Protein AF-A0A5C7VRB3-F1 (afdb_monomer)

Foldseek 3Di:
DFWKFWKFFPDPVGRDIDIDGPPDPPQQADPVPGGGIDTPGGDPPPVPPPPPPPQPPQQPDEEEDEPDQDLQVVLQVLLVCLVNNHAEYEQEANRDAVVPVVSCVRVVCSSVVHHYDYDHHPVVVVVVCVVVVDDDDDDDPDPPDDDPVPDDDPPGPPPDPDD

Nearest PDB structures (foldseek):
  1x7o-assembly1_B  TM=6.751E-01  e=5.940E-04  Streptomyces viridochromogenes
  1x7p-assembly1_A  TM=6.825E-01  e=6.779E-04  Streptomyces viridochromogenes
  1x7p-assembly1_B  TM=6.901E-01  e=1.150E-03  Streptomyces viridochromogenes
  6yxx-assembly1_EE  TM=8.587E-01  e=1.251E-01  Trypanosoma brucei brucei
  1qwg-assembly1_A  TM=3.911E-01  e=6.965E-01  Methanocaldococcus jannaschii

Organism: Aquipseudomonas alcaligenes (NCBI:txid43263)

Mean predicted aligned error: 12.02 Å

Structure (mmCIF, N/CA/C/O backbone):
data_AF-A0A5C7VRB3-F1
#
_entry.id   AF-A0A5C7VRB3-F1
#
loop_
_atom_site.group_PDB
_atom_site.id
_atom_site.type_symbol
_atom_site.label_atom_id
_atom_site.label_alt_id
_atom_site.label_comp_id
_atom_site.label_asym_id
_atom_site.label_entity_id
_atom_site.label_seq_id
_atom_site.pdbx_PDB_ins_code
_atom_site.Cartn_x
_atom_site.Cartn_y
_atom_site.Cartn_z
_atom_site.occupancy
_atom_site.B_iso_or_equiv
_atom_site.auth_seq_id
_atom_site.auth_comp_id
_atom_site.auth_asym_id
_atom_site.auth_atom_id
_atom_site.pdbx_PDB_model_num
ATOM 1 N N . MET A 1 1 ? 21.732 16.108 -16.519 1.00 53.91 1 MET A N 1
ATOM 2 C CA . MET A 1 1 ? 20.352 15.728 -16.890 1.00 53.91 1 MET A CA 1
ATOM 3 C C . MET A 1 1 ? 20.454 14.603 -17.899 1.00 53.91 1 MET A C 1
ATOM 5 O O . MET A 1 1 ? 21.009 14.836 -18.964 1.00 53.91 1 MET A O 1
ATOM 9 N N . ASN A 1 2 ? 19.998 13.397 -17.558 1.00 61.75 2 ASN A N 1
ATOM 10 C CA . ASN A 1 2 ? 19.990 12.288 -18.513 1.00 61.75 2 ASN A CA 1
ATOM 11 C C . ASN A 1 2 ? 18.844 12.525 -19.496 1.00 61.75 2 ASN A C 1
ATOM 13 O O . ASN A 1 2 ? 17.678 12.436 -19.114 1.00 61.75 2 ASN A O 1
ATOM 17 N N . ARG A 1 3 ? 19.180 12.889 -20.735 1.00 73.25 3 ARG A N 1
ATOM 18 C CA . ARG A 1 3 ? 18.206 13.048 -21.814 1.00 73.25 3 ARG A CA 1
ATOM 19 C C . ARG A 1 3 ? 17.829 11.672 -22.355 1.00 73.25 3 ARG A C 1
ATOM 21 O O . ARG A 1 3 ? 18.691 10.811 -22.540 1.00 73.25 3 ARG A O 1
ATOM 28 N N . TYR A 1 4 ? 16.537 11.474 -22.588 1.00 82.69 4 TYR A N 1
ATOM 29 C CA . TYR A 1 4 ? 16.001 10.236 -23.137 1.00 82.69 4 TYR A CA 1
ATOM 30 C C . TYR A 1 4 ? 15.409 10.493 -24.517 1.00 82.69 4 TYR A C 1
ATOM 32 O O . TYR A 1 4 ? 14.792 11.519 -24.786 1.00 82.69 4 TYR A O 1
ATOM 40 N N . GLN A 1 5 ? 15.543 9.506 -25.384 1.00 86.81 5 GLN A N 1
ATOM 41 C CA . GLN A 1 5 ? 14.951 9.477 -26.708 1.00 86.81 5 GLN A CA 1
ATOM 42 C C . GLN A 1 5 ? 14.005 8.287 -26.822 1.00 86.81 5 GLN A C 1
ATOM 44 O O . GLN A 1 5 ? 14.241 7.226 -26.241 1.00 86.81 5 GLN A O 1
ATOM 49 N N . ILE A 1 6 ? 12.932 8.442 -27.591 1.00 89.62 6 ILE A N 1
ATOM 50 C CA . ILE A 1 6 ? 12.030 7.344 -27.914 1.00 89.62 6 ILE A CA 1
ATOM 51 C C . ILE A 1 6 ? 12.396 6.791 -29.281 1.00 89.62 6 ILE A C 1
ATOM 53 O O . ILE A 1 6 ? 12.280 7.474 -30.303 1.00 89.62 6 ILE A O 1
ATOM 57 N N . ARG A 1 7 ? 12.788 5.520 -29.305 1.00 90.88 7 ARG A N 1
ATOM 58 C CA . ARG A 1 7 ? 13.129 4.806 -30.534 1.00 90.88 7 ARG A CA 1
ATOM 59 C C . ARG A 1 7 ? 12.048 3.793 -30.877 1.00 90.88 7 ARG A C 1
ATOM 61 O O . ARG A 1 7 ? 11.394 3.240 -29.995 1.00 90.88 7 ARG A O 1
ATOM 68 N N . GLN A 1 8 ? 11.856 3.547 -32.168 1.00 93.19 8 GLN A N 1
ATOM 69 C CA . GLN A 1 8 ? 10.939 2.534 -32.679 1.00 93.19 8 GLN A CA 1
ATOM 70 C C . GLN A 1 8 ? 11.663 1.612 -33.653 1.00 93.19 8 GLN A C 1
ATOM 72 O O . GLN A 1 8 ? 12.384 2.072 -34.534 1.00 93.19 8 GLN A O 1
ATOM 77 N N . CYS A 1 9 ? 11.458 0.305 -33.520 1.00 94.62 9 CYS A N 1
ATOM 78 C CA . CYS A 1 9 ? 11.940 -0.670 -34.489 1.00 94.62 9 CYS A CA 1
ATOM 79 C C . CYS A 1 9 ? 11.362 -0.396 -35.889 1.00 94.62 9 CYS A C 1
ATOM 81 O O . CYS A 1 9 ? 10.163 -0.155 -36.033 1.00 94.62 9 CYS A O 1
ATOM 83 N N . THR A 1 10 ? 12.225 -0.457 -36.905 1.00 95.31 10 THR A N 1
ATOM 84 C CA . THR A 1 10 ? 11.890 -0.251 -38.328 1.00 95.31 10 THR A CA 1
ATOM 85 C C . THR A 1 10 ? 11.271 -1.481 -38.991 1.00 95.31 10 THR A C 1
ATOM 87 O O . THR A 1 10 ? 10.713 -1.371 -40.073 1.00 95.31 10 THR A O 1
ATOM 90 N N . SER A 1 11 ? 11.347 -2.655 -38.357 1.00 95.31 11 SER A N 1
ATOM 91 C CA . SER A 1 11 ? 10.659 -3.852 -38.844 1.00 95.31 11 SER A CA 1
ATOM 92 C C . SER A 1 11 ? 9.152 -3.715 -38.631 1.00 95.31 11 SER A C 1
ATOM 94 O O . SER A 1 11 ? 8.702 -3.615 -37.485 1.00 95.31 11 SER A O 1
ATOM 96 N N . ASP A 1 12 ? 8.380 -3.795 -39.716 1.00 93.94 12 ASP A N 1
ATOM 97 C CA . ASP A 1 12 ? 6.911 -3.721 -39.697 1.00 93.94 12 ASP A CA 1
ATOM 98 C C . ASP A 1 12 ? 6.259 -4.820 -38.848 1.00 93.94 12 ASP A C 1
ATOM 100 O O . ASP A 1 12 ? 5.220 -4.594 -38.231 1.00 93.94 12 ASP A O 1
ATOM 104 N N . ALA A 1 13 ? 6.898 -5.989 -38.751 1.00 95.31 13 ALA A N 1
ATOM 105 C CA . ALA A 1 13 ? 6.425 -7.090 -37.915 1.00 95.31 13 ALA A CA 1
ATOM 106 C C . ALA A 1 13 ? 6.691 -6.867 -36.413 1.00 95.31 13 ALA A C 1
ATOM 108 O O . ALA A 1 13 ? 5.993 -7.429 -35.571 1.00 95.31 13 ALA A O 1
ATOM 109 N N . CYS A 1 14 ? 7.708 -6.075 -36.050 1.00 96.25 14 CYS A N 1
ATOM 110 C CA . CYS A 1 14 ? 8.105 -5.878 -34.654 1.00 96.25 14 CYS A CA 1
ATOM 111 C C . CYS A 1 14 ? 7.555 -4.577 -34.070 1.00 96.25 14 CYS A C 1
ATOM 113 O O . CYS A 1 14 ? 6.920 -4.603 -33.015 1.00 96.25 14 CYS A O 1
ATOM 115 N N . ARG A 1 15 ? 7.859 -3.444 -34.719 1.00 94.38 15 ARG A N 1
ATOM 116 C CA . ARG A 1 15 ? 7.466 -2.077 -34.334 1.00 94.38 15 ARG A CA 1
ATOM 117 C C . ARG A 1 15 ? 7.649 -1.701 -32.854 1.00 94.38 15 ARG A C 1
ATOM 119 O O . ARG A 1 15 ? 7.048 -0.730 -32.400 1.00 94.38 15 ARG A O 1
ATOM 126 N N . LEU A 1 16 ? 8.491 -2.420 -32.101 1.00 93.75 16 LEU A N 1
ATOM 127 C CA . LEU A 1 16 ? 8.718 -2.149 -30.680 1.00 93.75 16 LEU A CA 1
ATOM 128 C C . LEU A 1 16 ? 9.168 -0.698 -30.490 1.00 93.75 16 LEU A C 1
ATOM 130 O O . LEU A 1 16 ? 10.180 -0.292 -31.062 1.00 93.75 16 LEU A O 1
ATOM 134 N N . ARG A 1 17 ? 8.432 0.045 -29.663 1.00 92.62 17 ARG A N 1
ATOM 135 C CA . ARG A 1 17 ? 8.736 1.419 -29.262 1.00 92.62 17 ARG A CA 1
ATOM 136 C C . ARG A 1 17 ? 9.213 1.420 -27.813 1.00 92.62 17 ARG A C 1
ATOM 138 O O . ARG A 1 17 ? 8.563 0.808 -26.971 1.00 92.62 17 ARG A O 1
ATOM 145 N N . PHE A 1 18 ? 10.339 2.065 -27.528 1.00 89.62 18 PHE A N 1
ATOM 146 C CA . PHE A 1 18 ? 10.950 2.043 -26.197 1.00 89.62 18 PHE A CA 1
ATOM 147 C C . PHE A 1 18 ? 11.785 3.307 -25.927 1.00 89.62 18 PHE A C 1
ATOM 149 O O . PHE A 1 18 ? 12.340 3.882 -26.870 1.00 89.62 18 PHE A O 1
ATOM 156 N N . PRO A 1 19 ? 11.858 3.766 -24.663 1.00 88.38 19 PRO A N 1
ATOM 157 C CA . PRO A 1 19 ? 12.745 4.850 -24.264 1.00 88.38 19 PRO A CA 1
ATOM 158 C C . PRO A 1 19 ? 14.186 4.349 -24.131 1.00 88.38 19 PRO A C 1
ATOM 160 O O . PRO A 1 19 ? 14.425 3.209 -23.733 1.00 88.38 19 PRO A O 1
ATOM 163 N N . MET A 1 20 ? 15.151 5.212 -24.429 1.00 83.81 20 MET A N 1
ATOM 164 C CA . MET A 1 20 ? 16.572 4.923 -24.276 1.00 83.81 20 MET A CA 1
ATOM 165 C C . MET A 1 20 ? 17.342 6.203 -23.941 1.00 83.81 20 MET A C 1
ATOM 167 O O . MET A 1 20 ? 16.991 7.251 -24.488 1.00 83.81 20 MET A O 1
ATOM 171 N N . PRO A 1 21 ? 18.375 6.153 -23.083 1.00 83.75 21 PRO A N 1
ATOM 172 C CA . PRO A 1 21 ? 19.282 7.285 -22.919 1.00 83.75 21 PRO A CA 1
ATOM 173 C C . PRO A 1 21 ? 19.892 7.691 -24.268 1.00 83.75 21 PRO A C 1
ATOM 175 O O . PRO A 1 21 ? 20.150 6.835 -25.119 1.00 83.75 21 PRO A O 1
ATOM 178 N N . GLU A 1 22 ? 20.093 8.988 -24.496 1.00 79.94 22 GLU A N 1
ATOM 179 C CA . GLU A 1 22 ? 20.703 9.481 -25.743 1.00 79.94 22 GLU A CA 1
ATOM 180 C C . GLU A 1 22 ? 22.115 8.919 -25.975 1.00 79.94 22 GLU A C 1
ATOM 182 O O . GLU A 1 22 ? 22.493 8.657 -27.114 1.00 79.94 22 GLU A O 1
ATOM 187 N N . ASP A 1 23 ? 22.862 8.679 -24.899 1.00 79.00 23 ASP A N 1
ATOM 188 C CA . ASP A 1 23 ? 24.243 8.195 -24.883 1.00 79.00 23 ASP A CA 1
ATOM 189 C C . ASP A 1 23 ? 24.374 6.663 -24.852 1.00 79.00 23 ASP A C 1
ATOM 191 O O . ASP A 1 23 ? 25.483 6.126 -24.895 1.00 79.00 23 ASP A O 1
ATOM 195 N N . ALA A 1 24 ? 23.262 5.926 -24.799 1.00 72.94 24 ALA A N 1
ATOM 196 C CA . ALA A 1 24 ? 23.313 4.476 -24.703 1.00 72.94 24 ALA A CA 1
ATOM 197 C C . ALA A 1 24 ? 23.616 3.812 -26.066 1.00 72.94 24 ALA A C 1
ATOM 199 O O . ALA A 1 24 ? 22.881 3.942 -27.050 1.00 72.94 24 ALA A O 1
ATOM 200 N N . LEU A 1 25 ? 24.679 3.005 -26.101 1.00 70.31 25 LEU A N 1
ATOM 201 C CA . LEU A 1 25 ? 24.965 2.042 -27.169 1.00 70.31 25 LEU A CA 1
ATOM 202 C C . LEU A 1 25 ? 24.363 0.667 -26.800 1.00 70.31 25 LEU A C 1
ATOM 204 O O . LEU A 1 25 ? 24.447 0.287 -25.631 1.00 70.31 25 LEU A O 1
ATOM 208 N N . PRO A 1 26 ? 23.774 -0.106 -27.740 1.00 60.72 26 PRO A N 1
ATOM 209 C CA . PRO A 1 26 ? 23.611 0.139 -29.170 1.00 60.72 26 PRO A CA 1
ATOM 210 C C . PRO A 1 26 ? 22.168 0.577 -29.468 1.00 60.72 26 PRO A C 1
ATOM 212 O O . PRO A 1 26 ? 21.341 -0.233 -29.886 1.00 60.72 26 PRO A O 1
ATOM 215 N N . GLY A 1 27 ? 21.826 1.853 -29.265 1.00 67.69 27 GLY A N 1
ATOM 216 C CA . GLY A 1 27 ? 20.447 2.310 -29.482 1.00 67.69 27 GLY A CA 1
ATOM 217 C C . GLY A 1 27 ? 19.906 2.120 -30.894 1.00 67.69 27 GLY A C 1
ATOM 218 O O . GLY A 1 27 ? 18.697 2.145 -31.097 1.00 67.69 27 GLY A O 1
ATOM 219 N N . GLU A 1 28 ? 20.774 1.835 -31.860 1.00 80.12 28 GLU A N 1
ATOM 220 C CA . GLU A 1 28 ? 20.425 1.507 -33.239 1.00 80.12 28 GLU A CA 1
ATOM 221 C C . GLU A 1 28 ? 19.767 0.133 -33.419 1.00 80.12 28 GLU A C 1
ATOM 223 O O . GLU A 1 28 ? 19.102 -0.064 -34.435 1.00 80.12 28 GLU A O 1
ATOM 228 N N . GLN A 1 29 ? 19.904 -0.803 -32.472 1.00 91.75 29 GLN A N 1
ATOM 229 C CA . GLN A 1 29 ? 19.356 -2.159 -32.594 1.00 91.75 29 GLN A CA 1
ATOM 230 C C . GLN A 1 29 ? 18.183 -2.395 -31.644 1.00 91.75 29 GLN A C 1
ATOM 232 O O . GLN A 1 29 ? 18.184 -2.013 -30.477 1.00 91.75 29 GLN A O 1
ATOM 237 N N . CYS A 1 30 ? 17.145 -3.048 -32.158 1.00 91.62 30 CYS A N 1
ATOM 238 C CA . CYS A 1 30 ? 15.955 -3.370 -31.392 1.00 91.62 30 CYS A CA 1
ATOM 239 C C . CYS A 1 30 ? 16.261 -4.484 -30.376 1.00 91.62 30 CYS A C 1
ATOM 241 O O . CYS A 1 30 ? 16.632 -5.580 -30.798 1.00 91.62 30 CYS A O 1
ATOM 243 N N . PRO A 1 31 ? 15.990 -4.294 -29.071 1.00 91.31 31 PRO A N 1
ATOM 244 C CA . PRO A 1 31 ? 16.285 -5.301 -28.045 1.00 91.31 31 PRO A CA 1
ATOM 245 C C . PRO A 1 31 ? 15.421 -6.566 -28.163 1.00 91.31 31 PRO A C 1
ATOM 247 O O . PRO A 1 31 ? 15.715 -7.577 -27.538 1.00 91.31 31 PRO A O 1
ATOM 250 N N . LYS A 1 32 ? 14.346 -6.523 -28.961 1.00 91.94 32 LYS A N 1
ATOM 251 C CA . LYS A 1 32 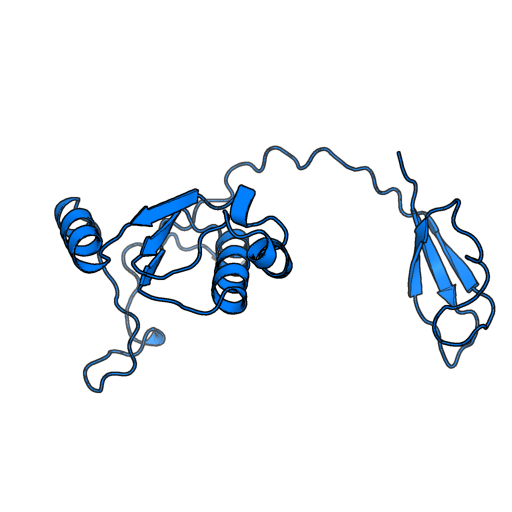? 13.445 -7.661 -29.184 1.00 91.94 32 LYS A CA 1
ATOM 252 C C . LYS A 1 32 ? 13.812 -8.505 -30.404 1.00 91.94 32 LYS A C 1
ATOM 254 O O . LYS A 1 32 ? 13.570 -9.703 -30.389 1.00 91.94 32 LYS A O 1
ATOM 259 N N . CYS A 1 33 ? 14.329 -7.899 -31.474 1.00 93.94 33 CYS A N 1
ATOM 260 C CA . CYS A 1 33 ? 14.526 -8.600 -32.754 1.00 93.94 33 CYS A CA 1
ATOM 261 C C . CYS A 1 33 ? 15.842 -8.282 -33.478 1.00 93.94 33 CYS A C 1
ATOM 263 O O . CYS A 1 33 ? 16.072 -8.801 -34.563 1.00 93.94 33 CYS A O 1
ATOM 265 N N . GLY A 1 34 ? 16.680 -7.394 -32.938 1.00 91.50 34 GLY A N 1
ATOM 266 C CA . GLY A 1 34 ? 17.956 -6.987 -33.536 1.00 91.50 34 GLY A CA 1
ATOM 267 C C . GLY A 1 34 ? 17.856 -6.039 -34.739 1.00 91.50 34 GLY A C 1
ATOM 268 O O . GLY A 1 34 ? 18.855 -5.434 -35.113 1.00 91.50 34 GLY A O 1
ATOM 269 N N . ALA A 1 35 ? 16.672 -5.852 -35.336 1.00 94.38 35 ALA A N 1
ATOM 270 C CA . ALA A 1 35 ? 16.495 -4.940 -36.468 1.00 94.38 35 ALA A CA 1
ATOM 271 C C . ALA A 1 35 ? 16.777 -3.475 -36.095 1.00 94.38 35 ALA A C 1
ATOM 273 O O . ALA A 1 35 ? 16.695 -3.089 -34.925 1.00 94.38 35 ALA A O 1
ATOM 274 N N . ARG A 1 36 ? 17.050 -2.640 -37.107 1.00 94.62 36 ARG A N 1
ATOM 275 C CA . ARG A 1 36 ? 17.338 -1.215 -36.902 1.00 94.62 36 ARG A CA 1
ATOM 276 C C . ARG A 1 36 ? 16.179 -0.487 -36.230 1.00 94.62 36 ARG A C 1
ATOM 278 O O . ARG A 1 36 ? 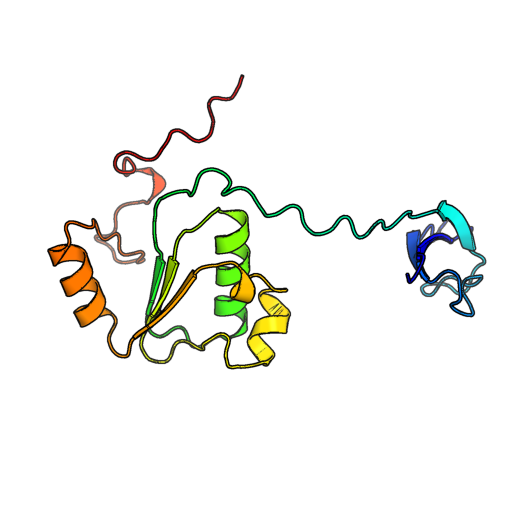15.009 -0.822 -36.439 1.00 94.62 36 ARG A O 1
ATOM 285 N N . THR A 1 37 ? 16.493 0.546 -35.468 1.00 93.56 37 THR A N 1
ATOM 286 C CA . THR A 1 37 ? 15.513 1.442 -34.854 1.00 93.56 37 THR A CA 1
ATOM 287 C C . THR A 1 37 ? 15.672 2.862 -35.388 1.00 93.56 37 THR A C 1
ATOM 289 O O . THR A 1 37 ? 16.776 3.298 -35.713 1.00 93.56 37 THR A O 1
ATOM 292 N N . GLN A 1 38 ? 14.568 3.597 -35.443 1.00 92.56 38 GLN A N 1
ATOM 293 C CA . GLN A 1 38 ? 14.525 5.012 -35.799 1.00 92.56 38 GLN A CA 1
ATOM 294 C C . GLN A 1 38 ? 14.088 5.848 -34.596 1.00 92.56 38 GLN A C 1
ATOM 296 O O . GLN A 1 38 ? 13.292 5.390 -33.772 1.00 92.56 38 GLN A O 1
ATOM 301 N N . LEU A 1 39 ? 14.604 7.070 -34.498 1.00 89.88 39 LEU A N 1
ATOM 302 C CA . LEU A 1 39 ? 14.136 8.062 -33.536 1.00 89.88 39 LEU A CA 1
ATOM 303 C C . LEU A 1 39 ? 12.730 8.515 -33.948 1.00 89.88 39 LEU A C 1
ATOM 305 O O . LEU A 1 39 ? 12.535 8.940 -35.082 1.00 89.88 39 LEU A O 1
ATOM 309 N N . VAL A 1 40 ? 11.751 8.390 -33.049 1.00 89.94 40 VAL A N 1
ATOM 310 C CA . VAL A 1 40 ? 10.357 8.800 -33.319 1.00 89.94 40 VAL A CA 1
ATOM 311 C C . VAL A 1 40 ? 9.888 9.951 -32.440 1.00 89.94 40 VAL A C 1
ATOM 313 O O . VAL A 1 40 ? 8.901 10.599 -32.768 1.00 89.94 40 VAL A O 1
ATOM 316 N N . ALA A 1 41 ? 10.567 10.197 -31.322 1.00 80.94 41 ALA A N 1
ATOM 317 C CA . ALA A 1 41 ? 10.393 11.396 -30.518 1.00 80.94 41 ALA A CA 1
ATOM 318 C C . ALA A 1 41 ? 11.646 11.608 -29.671 1.00 80.94 41 ALA A C 1
ATOM 320 O O . ALA A 1 41 ? 12.187 10.652 -29.114 1.00 80.94 41 ALA A O 1
ATOM 321 N N . GLU A 1 42 ? 12.075 12.851 -29.524 1.00 74.38 42 GLU A N 1
ATOM 322 C CA . GLU A 1 42 ? 12.912 13.224 -28.389 1.00 74.38 42 GLU A CA 1
ATOM 323 C C . GLU A 1 42 ? 11.990 13.282 -27.172 1.00 74.38 42 GLU A C 1
ATOM 325 O O . GLU A 1 42 ? 10.891 13.831 -27.259 1.00 74.38 42 GLU A O 1
ATOM 330 N N . SER A 1 43 ? 12.375 12.648 -26.063 1.00 63.72 43 SER A N 1
ATOM 331 C CA . SER A 1 43 ? 11.638 12.815 -24.818 1.00 63.72 43 SER A CA 1
ATOM 332 C C . SER A 1 43 ? 12.325 13.943 -24.065 1.00 63.72 43 SER A C 1
ATOM 334 O O . SER A 1 43 ? 13.363 13.700 -23.441 1.00 63.72 43 SER A O 1
ATOM 336 N N . PRO A 1 44 ? 11.782 15.171 -24.065 1.00 56.25 44 PRO A N 1
ATOM 337 C CA . PRO A 1 44 ? 12.183 16.146 -23.078 1.00 56.25 44 PRO A CA 1
ATOM 338 C C . PRO A 1 44 ? 11.618 15.639 -21.752 1.00 56.25 44 PRO A C 1
ATOM 340 O O . PRO A 1 44 ? 10.559 16.067 -21.308 1.00 56.25 44 PRO A O 1
ATOM 343 N N . ILE A 1 45 ? 12.284 14.664 -21.124 1.00 54.28 45 ILE A N 1
ATOM 344 C CA . ILE A 1 45 ? 12.076 14.417 -19.702 1.00 54.28 45 ILE A CA 1
ATOM 345 C C . ILE A 1 45 ? 12.695 15.629 -19.015 1.00 54.28 45 ILE A C 1
ATOM 347 O O . ILE A 1 45 ? 13.820 15.602 -18.518 1.00 54.28 45 ILE A O 1
ATOM 351 N N . HIS A 1 46 ? 11.961 16.736 -19.042 1.00 52.06 46 HIS A N 1
ATOM 352 C CA . HIS A 1 46 ? 12.029 17.677 -17.961 1.00 52.06 46 HIS A CA 1
ATOM 353 C C . HIS A 1 46 ? 11.567 16.862 -16.761 1.00 52.06 46 HIS A C 1
ATOM 355 O O . HIS A 1 46 ? 10.393 16.522 -16.639 1.00 52.06 46 HIS A O 1
ATOM 361 N N . PHE A 1 47 ? 12.510 16.504 -15.891 1.00 49.09 47 PHE A N 1
ATOM 362 C CA . PHE A 1 47 ? 12.171 16.440 -14.481 1.00 49.09 47 PHE A CA 1
ATOM 363 C C . PHE A 1 47 ? 11.730 17.861 -14.128 1.00 49.09 47 PHE A C 1
ATOM 365 O O . PHE A 1 47 ? 12.516 18.662 -13.627 1.00 49.09 47 PHE A O 1
ATOM 372 N N . GLU A 1 48 ? 10.494 18.215 -14.483 1.00 47.28 48 GLU A N 1
ATOM 373 C CA . GLU A 1 48 ? 9.762 19.161 -13.673 1.00 47.28 48 GLU A CA 1
ATOM 374 C C . GLU A 1 48 ? 9.881 18.567 -12.278 1.00 47.28 48 GLU A C 1
ATOM 376 O O . GLU A 1 48 ? 9.579 17.386 -12.069 1.00 47.28 48 GLU A O 1
ATOM 381 N N . SER A 1 49 ? 10.476 19.336 -11.363 1.00 47.06 49 SER A N 1
ATOM 382 C CA . SER A 1 49 ? 10.325 19.079 -9.937 1.00 47.06 49 SER A CA 1
ATOM 383 C C . SER A 1 49 ? 8.894 18.613 -9.757 1.00 47.06 49 SER A C 1
ATOM 385 O O . SER A 1 49 ? 8.016 19.357 -10.206 1.00 47.06 49 SER A O 1
ATOM 387 N N . ILE A 1 50 ? 8.685 17.398 -9.225 1.00 48.66 50 ILE A N 1
ATOM 388 C CA . ILE A 1 50 ? 7.346 16.908 -8.882 1.00 48.66 50 ILE A CA 1
ATOM 389 C C . ILE A 1 50 ? 6.676 18.124 -8.254 1.00 48.66 50 ILE A C 1
ATOM 391 O O . ILE A 1 50 ? 7.216 18.600 -7.246 1.00 48.66 50 ILE A O 1
ATOM 395 N N . PRO A 1 51 ? 5.671 18.742 -8.916 1.00 45.91 51 PRO A N 1
ATOM 396 C CA . PRO A 1 51 ? 5.062 19.942 -8.375 1.00 45.91 51 PRO A CA 1
ATOM 397 C C . PRO A 1 51 ? 4.725 19.575 -6.945 1.00 45.91 51 PRO A C 1
ATOM 399 O O . PRO A 1 51 ? 4.215 18.465 -6.772 1.00 45.91 51 PRO A O 1
ATOM 402 N N . GLU A 1 52 ? 5.077 20.407 -5.952 1.00 48.91 52 GLU A N 1
ATOM 403 C CA . GLU A 1 52 ? 4.603 20.188 -4.582 1.00 48.91 52 GLU A CA 1
ATOM 404 C C . GLU A 1 52 ? 3.150 19.777 -4.719 1.00 48.91 52 GLU A C 1
ATOM 406 O O . GLU A 1 52 ? 2.345 20.542 -5.271 1.00 48.91 52 GLU A O 1
ATOM 411 N N . MET A 1 53 ? 2.889 18.500 -4.430 1.00 45.66 53 MET A N 1
ATOM 412 C CA . MET A 1 53 ? 1.655 17.862 -4.836 1.00 45.66 53 MET A CA 1
ATOM 413 C C . MET A 1 53 ? 0.632 18.532 -3.943 1.00 45.66 53 MET A C 1
ATOM 415 O O . MET A 1 53 ? 0.534 18.218 -2.760 1.00 45.66 53 MET A O 1
ATOM 419 N N . ARG A 1 54 ? -0.014 19.585 -4.460 1.00 48.00 54 ARG A N 1
ATOM 420 C CA . ARG A 1 54 ? -1.057 20.293 -3.725 1.00 48.00 54 ARG A CA 1
ATOM 421 C C . ARG A 1 54 ? -2.030 19.197 -3.340 1.00 48.00 54 ARG A C 1
ATOM 423 O O . ARG A 1 54 ? -2.409 18.477 -4.267 1.00 48.00 54 ARG A O 1
ATOM 430 N N . PRO A 1 55 ? -2.374 19.033 -2.051 1.00 47.16 55 PRO A N 1
ATOM 431 C CA . PRO A 1 55 ? -3.193 17.917 -1.611 1.00 47.16 55 PRO A CA 1
ATOM 432 C C . PRO A 1 55 ? -4.420 17.868 -2.515 1.00 47.16 55 PRO A C 1
ATOM 434 O O . PRO A 1 55 ? -5.263 18.770 -2.505 1.00 47.16 55 PRO A O 1
ATOM 437 N N . GLN A 1 56 ? -4.430 16.880 -3.412 1.00 52.84 56 GLN A N 1
ATOM 438 C CA . GLN A 1 56 ? -5.554 16.602 -4.282 1.00 52.84 56 GLN A CA 1
ATOM 439 C C . GLN A 1 56 ? -6.604 16.080 -3.331 1.00 52.84 56 GLN A C 1
ATOM 441 O O . GLN A 1 56 ? -6.530 14.924 -2.946 1.00 52.84 56 GLN A O 1
ATOM 446 N N . GLN A 1 57 ? -7.460 17.001 -2.884 1.00 51.72 57 GLN A N 1
ATOM 447 C CA . GLN A 1 57 ? -8.681 16.790 -2.121 1.00 51.72 57 GLN A CA 1
ATOM 448 C C . GLN A 1 57 ? -8.682 15.431 -1.409 1.00 51.72 57 GLN A C 1
ATOM 450 O O . GLN A 1 57 ? -9.245 14.472 -1.935 1.00 51.72 57 GLN A O 1
ATOM 455 N N . GLU A 1 58 ? -7.964 15.356 -0.280 1.00 55.62 58 GLU A N 1
ATOM 456 C CA . GLU A 1 58 ? -7.788 14.123 0.492 1.00 55.62 58 GLU A CA 1
ATOM 457 C C . GLU A 1 58 ? -9.140 13.430 0.624 1.00 55.62 58 GLU A C 1
ATOM 459 O O . GLU A 1 58 ? -10.107 14.011 1.138 1.00 55.62 58 GLU A O 1
ATOM 464 N N . ILE A 1 59 ? -9.238 12.206 0.106 1.00 59.34 59 ILE A N 1
ATOM 465 C CA . ILE A 1 59 ? -10.434 11.416 0.343 1.00 59.34 59 ILE A CA 1
ATOM 466 C C . ILE A 1 59 ? -10.303 10.993 1.800 1.00 59.34 59 ILE A C 1
ATOM 468 O O . ILE A 1 59 ? -9.462 10.167 2.136 1.00 59.34 59 ILE A O 1
ATOM 472 N N . GLY A 1 60 ? -11.052 11.671 2.672 1.00 67.94 60 GLY A N 1
ATOM 473 C CA . GLY A 1 60 ? -10.864 11.683 4.124 1.00 67.94 60 GLY A CA 1
ATOM 474 C C . GLY A 1 60 ? -11.203 10.373 4.834 1.00 67.94 60 GLY A C 1
ATOM 475 O O . GLY A 1 60 ? -12.032 10.366 5.740 1.00 67.94 60 GLY A O 1
ATOM 476 N N . PHE A 1 61 ? -10.581 9.263 4.442 1.00 80.56 61 PHE A N 1
ATOM 477 C CA . PHE A 1 61 ? -10.607 8.012 5.182 1.00 80.56 61 PHE A CA 1
ATOM 478 C C . PHE A 1 61 ? -9.194 7.452 5.351 1.00 80.56 61 PHE A C 1
ATOM 480 O O . PHE A 1 61 ? -8.330 7.593 4.488 1.00 80.56 61 PHE A O 1
ATOM 487 N N . ASP A 1 62 ? -8.983 6.810 6.495 1.00 91.69 62 ASP A N 1
ATOM 488 C CA . ASP A 1 62 ? -7.758 6.093 6.829 1.00 91.69 62 ASP A CA 1
ATOM 489 C C . ASP A 1 62 ? -8.000 4.587 6.681 1.00 91.69 62 ASP A C 1
ATOM 491 O O . ASP A 1 62 ? -9.137 4.115 6.760 1.00 91.69 62 ASP A O 1
ATOM 495 N N . VAL A 1 63 ? -6.933 3.810 6.503 1.00 95.25 63 VAL A N 1
ATOM 496 C CA . VAL A 1 63 ? -7.018 2.348 6.387 1.00 95.25 63 VAL A CA 1
ATOM 497 C C . VAL A 1 63 ? -6.149 1.682 7.442 1.00 95.25 63 VAL A C 1
ATOM 499 O O . VAL A 1 63 ? -4.981 2.020 7.618 1.00 95.25 63 VAL A O 1
ATOM 502 N N . LEU A 1 64 ? -6.722 0.696 8.130 1.00 97.12 64 LEU A N 1
ATOM 503 C CA . LEU A 1 64 ? -6.042 -0.137 9.114 1.00 97.12 64 LEU A CA 1
ATOM 504 C C . LEU A 1 64 ? -5.792 -1.525 8.520 1.00 97.12 64 LEU A C 1
ATOM 506 O O . LEU A 1 64 ? -6.723 -2.208 8.103 1.00 97.12 64 LEU A O 1
ATOM 510 N N . LEU A 1 65 ? -4.527 -1.940 8.488 1.00 97.62 65 LEU A N 1
ATOM 511 C CA . LEU A 1 65 ? -4.080 -3.235 7.985 1.00 97.62 65 LEU A CA 1
ATOM 512 C C . LEU A 1 65 ? -3.659 -4.121 9.154 1.00 97.62 65 LEU A C 1
ATOM 514 O O . LEU A 1 65 ? -2.600 -3.900 9.741 1.00 97.62 65 LEU A O 1
ATOM 518 N N . ASP A 1 66 ? -4.460 -5.132 9.481 1.00 97.44 66 ASP A N 1
ATOM 519 C CA . ASP A 1 66 ? -4.135 -6.054 10.568 1.00 97.44 66 ASP A CA 1
ATOM 520 C C . ASP A 1 66 ? -3.483 -7.346 10.066 1.00 97.44 66 ASP A C 1
ATOM 522 O O . ASP A 1 66 ? -4.022 -8.053 9.214 1.00 97.44 66 ASP A O 1
ATOM 526 N N . ASN A 1 67 ? -2.306 -7.655 10.616 1.00 96.88 67 ASN A N 1
ATOM 527 C CA . ASN A 1 67 ? -1.592 -8.918 10.426 1.00 96.88 67 ASN A CA 1
ATOM 528 C C . ASN A 1 67 ? -1.380 -9.360 8.958 1.00 96.88 67 ASN A C 1
ATOM 530 O O . ASN A 1 67 ? -1.303 -10.558 8.652 1.00 96.88 67 ASN A O 1
ATOM 534 N N . LEU A 1 68 ? -1.217 -8.413 8.028 1.00 96.44 68 LEU A N 1
ATOM 535 C CA . LEU A 1 68 ? -0.939 -8.728 6.628 1.00 96.44 68 LEU A CA 1
ATOM 536 C C . LEU A 1 68 ? 0.498 -9.207 6.456 1.00 96.44 68 LEU A C 1
ATOM 538 O O . LEU A 1 68 ? 1.436 -8.450 6.601 1.00 96.44 68 LEU A O 1
ATOM 542 N N . ARG A 1 69 ? 0.706 -10.458 6.050 1.00 95.50 69 ARG A N 1
ATOM 543 C CA . ARG A 1 69 ? 2.064 -11.036 5.950 1.00 95.50 69 ARG A CA 1
ATOM 544 C C . ARG A 1 69 ? 2.806 -10.725 4.647 1.00 95.50 69 ARG A C 1
ATOM 546 O O . ARG A 1 69 ? 4.025 -10.860 4.576 1.00 95.50 69 ARG A O 1
ATOM 553 N N . SER A 1 70 ? 2.080 -10.379 3.585 1.00 96.19 70 SER A N 1
ATOM 554 C CA . SER A 1 70 ? 2.636 -10.260 2.232 1.00 96.19 70 SER A CA 1
ATOM 555 C C . SER A 1 70 ? 3.169 -8.855 1.968 1.00 96.19 70 SER A C 1
ATOM 557 O O . SER A 1 70 ? 2.390 -7.929 1.761 1.00 96.19 70 SER A O 1
ATOM 559 N N . LEU A 1 71 ? 4.495 -8.716 1.867 1.00 94.50 71 LEU A N 1
ATOM 560 C CA . LEU A 1 71 ? 5.154 -7.480 1.420 1.00 94.50 71 LEU A CA 1
ATOM 561 C C . LEU A 1 71 ? 4.605 -6.968 0.082 1.00 94.50 71 LEU A C 1
ATOM 563 O O . LEU A 1 71 ? 4.432 -5.767 -0.088 1.00 94.50 71 LEU A O 1
ATOM 567 N N . PHE A 1 72 ? 4.315 -7.882 -0.851 1.00 94.88 72 PHE A N 1
ATOM 568 C CA . PHE A 1 72 ? 3.775 -7.533 -2.164 1.00 94.88 72 PHE A CA 1
ATOM 569 C C . PHE A 1 72 ? 2.380 -6.911 -2.052 1.00 94.88 72 PHE A C 1
ATOM 571 O O . PHE A 1 72 ? 2.094 -5.903 -2.700 1.00 94.88 72 PHE A O 1
ATOM 578 N N . ASN A 1 73 ? 1.520 -7.488 -1.205 1.00 96.12 73 ASN A N 1
ATOM 579 C CA . ASN A 1 73 ? 0.168 -6.972 -1.003 1.00 96.12 73 ASN A CA 1
ATOM 580 C C . ASN A 1 73 ? 0.227 -5.622 -0.291 1.00 96.12 73 ASN A C 1
ATOM 582 O O . ASN A 1 73 ? -0.435 -4.692 -0.730 1.00 96.12 73 ASN A O 1
ATOM 586 N N . VAL A 1 74 ? 1.060 -5.491 0.747 1.00 97.25 74 VAL A N 1
ATOM 587 C CA . VAL A 1 74 ? 1.230 -4.219 1.462 1.00 97.25 74 VAL A CA 1
ATOM 588 C C . VAL A 1 74 ? 1.743 -3.132 0.518 1.00 97.25 74 VAL A C 1
ATOM 590 O O . VAL A 1 74 ? 1.147 -2.063 0.453 1.00 97.25 74 VAL A O 1
ATOM 593 N N . GLY A 1 75 ? 2.771 -3.403 -0.290 1.00 96.00 75 GLY A N 1
ATOM 594 C CA . GLY A 1 75 ? 3.254 -2.428 -1.270 1.00 96.00 75 GLY A CA 1
ATOM 595 C C . GLY A 1 75 ? 2.205 -2.062 -2.329 1.00 96.00 75 GLY A C 1
ATOM 596 O O . GLY A 1 75 ? 2.084 -0.897 -2.695 1.00 96.00 75 GLY A O 1
ATOM 597 N N . SER A 1 76 ? 1.385 -3.020 -2.770 1.00 95.88 76 SER A N 1
ATOM 598 C CA . SER A 1 76 ? 0.265 -2.747 -3.686 1.00 95.88 76 SER A CA 1
ATOM 599 C C . SER A 1 76 ? -0.836 -1.896 -3.036 1.00 95.88 76 SER A C 1
ATOM 601 O O . SER A 1 76 ? -1.443 -1.062 -3.711 1.00 95.88 76 SER A O 1
ATOM 603 N N . ILE A 1 77 ? -1.074 -2.067 -1.731 1.00 96.56 77 ILE A N 1
ATOM 604 C CA . ILE A 1 77 ? -1.994 -1.231 -0.949 1.00 96.56 77 ILE A CA 1
ATOM 605 C C . ILE A 1 77 ? -1.452 0.195 -0.843 1.00 96.56 77 ILE A C 1
ATOM 607 O O . ILE A 1 77 ? -2.206 1.118 -1.121 1.00 96.56 77 ILE A O 1
ATOM 611 N N . PHE A 1 78 ? -0.161 0.390 -0.551 1.00 95.50 78 PHE A N 1
ATOM 612 C CA . PHE A 1 78 ? 0.470 1.720 -0.574 1.00 95.50 78 PHE A CA 1
ATOM 613 C C . PHE A 1 78 ? 0.255 2.432 -1.912 1.00 95.50 78 PHE A C 1
ATOM 615 O O . PHE A 1 78 ? -0.177 3.579 -1.947 1.00 95.50 78 PHE A O 1
ATOM 622 N N . ARG A 1 79 ? 0.480 1.727 -3.024 1.00 93.56 79 ARG A N 1
ATOM 623 C CA . ARG A 1 79 ? 0.279 2.286 -4.365 1.00 93.56 79 ARG A CA 1
ATOM 624 C C . ARG A 1 79 ? -1.184 2.630 -4.658 1.00 93.56 79 ARG A C 1
ATOM 626 O O . ARG A 1 79 ? -1.471 3.620 -5.322 1.00 93.56 79 ARG A O 1
ATOM 633 N N . SER A 1 80 ? -2.113 1.807 -4.174 1.00 92.69 80 SER A N 1
ATOM 634 C CA . SER A 1 80 ? -3.548 2.084 -4.307 1.00 92.69 80 SER A CA 1
ATOM 635 C C . SER A 1 80 ? -3.964 3.272 -3.438 1.00 92.69 80 SER A C 1
ATOM 637 O O . SER A 1 80 ? -4.762 4.087 -3.880 1.00 92.69 80 SER A O 1
ATOM 639 N N . ALA A 1 81 ? -3.395 3.391 -2.236 1.00 91.62 81 ALA A N 1
ATOM 640 C CA . ALA A 1 81 ? -3.643 4.480 -1.299 1.00 91.62 81 ALA A CA 1
ATOM 641 C C . ALA A 1 81 ? -3.169 5.832 -1.853 1.00 91.62 81 ALA A C 1
ATOM 643 O O . ALA A 1 81 ? -3.924 6.797 -1.800 1.00 91.62 81 ALA A O 1
ATOM 644 N N . GLU A 1 82 ? -1.980 5.884 -2.462 1.00 89.31 82 GLU A N 1
ATOM 645 C CA . GLU A 1 82 ? -1.491 7.078 -3.166 1.00 89.31 82 GLU A CA 1
ATOM 646 C C . GLU A 1 82 ? -2.456 7.494 -4.287 1.00 89.31 82 GLU A C 1
ATOM 648 O O . GLU A 1 82 ? -2.921 8.631 -4.319 1.00 89.31 82 GLU A O 1
ATOM 653 N N . GLY A 1 83 ? -2.818 6.563 -5.179 1.00 87.25 83 GLY A N 1
ATOM 654 C CA . GLY A 1 83 ? -3.725 6.854 -6.295 1.00 87.25 83 GLY A CA 1
ATOM 655 C C . GLY A 1 83 ? -5.154 7.209 -5.867 1.00 87.25 83 GLY A C 1
ATOM 656 O O . GLY A 1 83 ? -5.858 7.900 -6.601 1.00 87.25 83 GLY A O 1
ATOM 657 N N . ALA A 1 84 ? -5.578 6.743 -4.692 1.00 84.75 84 ALA A N 1
ATOM 658 C CA . ALA A 1 84 ? -6.880 7.032 -4.105 1.00 84.75 84 ALA A CA 1
ATOM 659 C C . ALA A 1 84 ? -6.879 8.269 -3.193 1.00 84.75 84 ALA A C 1
ATOM 661 O O . ALA A 1 84 ? -7.924 8.575 -2.634 1.00 84.75 84 ALA A O 1
ATOM 662 N N . GLY A 1 85 ? -5.755 8.969 -3.009 1.00 82.75 85 GLY A N 1
ATOM 663 C CA . GLY A 1 85 ? -5.692 10.146 -2.133 1.00 82.75 85 GLY A CA 1
ATOM 664 C C . GLY A 1 85 ? -5.997 9.833 -0.664 1.00 82.75 85 GLY A C 1
ATOM 665 O O . GLY A 1 85 ? -6.642 10.635 0.011 1.00 82.75 85 GLY A O 1
ATOM 666 N N . LEU A 1 86 ? -5.583 8.651 -0.201 1.00 85.38 86 LEU A N 1
ATOM 667 C CA . LEU A 1 86 ? -5.768 8.188 1.172 1.00 85.38 86 LEU A CA 1
ATOM 668 C C . LEU A 1 86 ? -4.932 9.027 2.146 1.00 85.38 86 LEU A C 1
ATOM 670 O O . LEU A 1 86 ? -3.765 9.302 1.868 1.00 85.38 86 LEU A O 1
ATOM 674 N N . HIS A 1 87 ? -5.495 9.363 3.305 1.00 83.44 87 HIS A N 1
ATOM 675 C CA . HIS A 1 87 ? -4.797 10.192 4.289 1.00 83.44 87 HIS A CA 1
ATOM 676 C C . HIS A 1 87 ? -3.738 9.394 5.076 1.00 83.44 87 HIS A C 1
ATOM 678 O O . HIS A 1 87 ? -2.567 9.780 5.092 1.00 83.44 87 HIS A O 1
ATOM 684 N N . HIS A 1 88 ? -4.105 8.256 5.691 1.00 92.69 88 HIS A N 1
ATOM 685 C CA . HIS A 1 88 ? -3.169 7.489 6.528 1.00 92.69 88 HIS A CA 1
ATOM 686 C C . HIS A 1 88 ? -3.363 5.962 6.501 1.00 92.69 88 HIS A C 1
ATOM 688 O O . HIS A 1 88 ? -4.485 5.453 6.532 1.00 92.69 88 HIS A O 1
ATOM 694 N N . LEU A 1 89 ? -2.250 5.216 6.525 1.00 96.38 89 LEU A N 1
ATOM 695 C CA . LEU A 1 89 ? -2.193 3.758 6.689 1.00 96.38 89 LEU A CA 1
ATOM 696 C C . LEU A 1 89 ? -1.700 3.354 8.089 1.00 96.38 89 LEU A C 1
ATOM 698 O O . LEU A 1 89 ? -0.563 3.616 8.487 1.00 96.38 89 LEU A O 1
ATOM 702 N N . TYR A 1 90 ? -2.527 2.627 8.831 1.00 97.88 90 TYR A N 1
ATOM 703 C CA . TYR A 1 90 ? -2.143 2.004 10.095 1.00 97.88 90 TYR A CA 1
ATOM 704 C C . TYR A 1 90 ? -1.693 0.561 9.859 1.00 97.88 90 TYR A C 1
ATOM 706 O O . TYR A 1 90 ? -2.488 -0.287 9.464 1.00 97.88 90 TYR A O 1
ATOM 714 N N . LEU A 1 91 ? -0.414 0.273 10.098 1.00 98.19 91 LEU A N 1
ATOM 715 C CA . LEU A 1 91 ? 0.180 -1.051 9.904 1.00 98.19 91 LEU A CA 1
ATOM 716 C C . LEU A 1 91 ? 0.213 -1.784 11.246 1.00 98.19 91 LEU A C 1
ATOM 718 O O . LEU A 1 91 ? 1.005 -1.435 12.124 1.00 98.19 91 LEU A O 1
ATOM 722 N N . CYS A 1 92 ? -0.661 -2.771 11.421 1.00 98.25 92 CYS A N 1
ATOM 723 C CA . CYS A 1 92 ? -0.871 -3.431 12.703 1.00 98.25 92 CYS A CA 1
ATOM 724 C C . CYS A 1 92 ? -0.306 -4.854 12.767 1.00 98.25 92 CYS A C 1
ATOM 726 O O . CYS A 1 92 ? -0.299 -5.595 11.776 1.00 98.25 92 CYS A O 1
ATOM 728 N N . GLY A 1 93 ? 0.154 -5.238 13.959 1.00 97.50 93 GLY A N 1
ATOM 729 C CA . GLY A 1 93 ? 0.642 -6.581 14.254 1.00 97.50 93 GLY A CA 1
ATOM 730 C C . GLY A 1 93 ? 1.868 -6.945 13.420 1.00 97.50 93 GLY A C 1
ATOM 731 O O . GLY A 1 93 ? 2.843 -6.199 13.364 1.00 97.50 93 GLY A O 1
ATOM 732 N N . ILE A 1 94 ? 1.821 -8.096 12.747 1.00 96.88 94 ILE A N 1
ATOM 733 C CA . ILE A 1 94 ? 2.939 -8.584 11.916 1.00 96.88 94 ILE A CA 1
ATOM 734 C C . ILE A 1 94 ? 3.024 -7.931 10.526 1.00 96.88 94 ILE A C 1
ATOM 736 O O . ILE A 1 94 ? 3.798 -8.397 9.687 1.00 96.88 94 ILE A O 1
ATOM 740 N N . THR A 1 95 ? 2.225 -6.893 10.255 1.00 97.94 95 THR A N 1
ATOM 741 C CA . THR A 1 95 ? 2.205 -6.215 8.953 1.00 97.94 95 THR A CA 1
ATOM 742 C C . THR A 1 95 ? 3.565 -5.576 8.638 1.00 97.94 95 THR A C 1
ATOM 744 O O . THR A 1 95 ? 4.029 -4.740 9.415 1.00 97.94 95 THR A O 1
ATOM 747 N N . PRO A 1 96 ? 4.228 -5.933 7.517 1.00 96.12 96 PRO A N 1
ATOM 748 C CA . PRO A 1 96 ? 5.493 -5.333 7.124 1.00 96.12 96 PRO A CA 1
ATOM 749 C C . PRO A 1 96 ? 5.406 -3.819 6.958 1.00 96.12 96 PRO A C 1
ATOM 751 O O . PRO A 1 96 ? 4.444 -3.303 6.391 1.00 96.12 96 PRO A O 1
ATOM 754 N N . THR A 1 97 ? 6.456 -3.126 7.388 1.00 95.81 97 THR A N 1
ATOM 755 C CA . THR A 1 97 ? 6.599 -1.674 7.263 1.00 95.81 97 THR A CA 1
ATOM 756 C C . THR A 1 97 ? 7.458 -1.300 6.050 1.00 95.81 97 THR A C 1
ATOM 758 O O . THR A 1 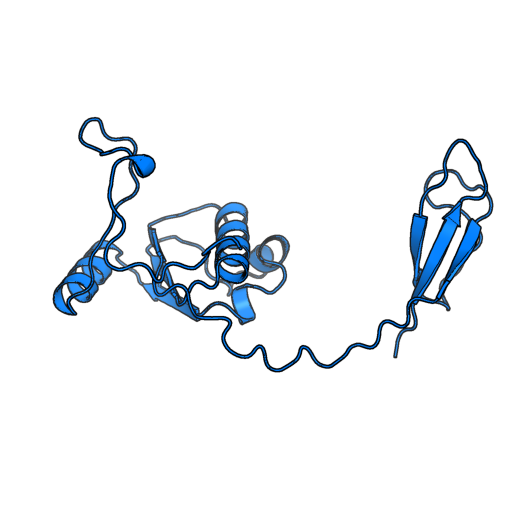97 ? 8.235 -2.129 5.553 1.00 95.81 97 THR A O 1
ATOM 761 N N . PRO A 1 98 ? 7.374 -0.041 5.584 1.00 94.19 98 PRO A N 1
ATOM 762 C CA . PRO A 1 98 ? 8.292 0.525 4.592 1.00 94.19 98 PRO A CA 1
ATOM 763 C C . PRO A 1 98 ? 9.785 0.437 4.9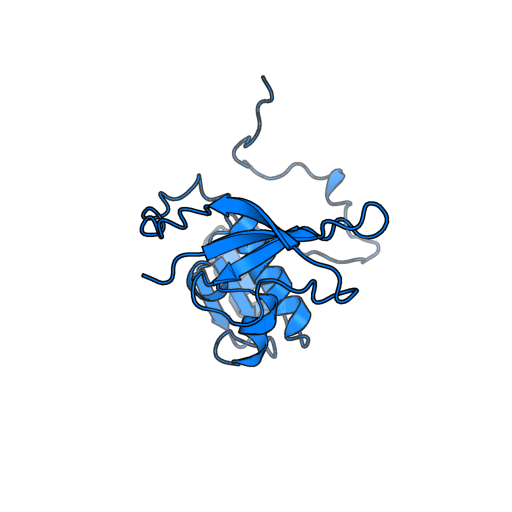40 1.00 94.19 98 PRO A C 1
ATOM 765 O O . PRO A 1 98 ? 10.625 0.545 4.051 1.00 94.19 98 PRO A O 1
ATOM 768 N N . GLU A 1 99 ? 10.138 0.171 6.200 1.00 90.81 99 GLU A N 1
ATOM 769 C CA . GLU A 1 99 ? 11.523 -0.085 6.626 1.00 90.81 99 GLU A CA 1
ATOM 770 C C . GLU A 1 99 ? 12.095 -1.365 5.993 1.00 90.81 99 GLU A C 1
ATOM 772 O O . GLU A 1 99 ? 13.312 -1.544 5.923 1.00 90.81 99 GLU A O 1
ATOM 777 N N . ASN A 1 100 ? 11.237 -2.265 5.495 1.00 89.75 100 ASN A N 1
ATOM 778 C CA . ASN A 1 100 ? 11.674 -3.398 4.699 1.00 89.75 100 ASN A CA 1
ATOM 779 C C . ASN A 1 100 ? 11.929 -2.965 3.242 1.00 89.75 100 ASN A C 1
ATOM 781 O O . ASN A 1 100 ? 10.974 -2.763 2.486 1.00 89.75 100 ASN A O 1
ATOM 785 N N . PRO A 1 101 ? 13.188 -2.952 2.764 1.00 86.88 101 PRO A N 1
ATOM 786 C CA . PRO A 1 101 ? 13.526 -2.430 1.438 1.00 86.88 101 PRO A CA 1
ATOM 787 C C . PRO A 1 101 ? 12.908 -3.232 0.282 1.00 86.88 101 PRO A C 1
ATOM 789 O O . PRO A 1 101 ? 12.890 -2.777 -0.860 1.00 86.88 101 PRO A O 1
ATOM 792 N N . LYS A 1 102 ? 12.400 -4.448 0.534 1.00 89.06 102 LYS A N 1
ATOM 793 C CA . LYS A 1 102 ? 11.700 -5.235 -0.491 1.00 89.06 102 LYS A CA 1
ATOM 794 C C . LYS A 1 102 ? 10.300 -4.695 -0.796 1.00 89.06 102 LYS A C 1
ATOM 796 O O . LYS A 1 102 ? 9.799 -4.999 -1.875 1.00 89.06 102 LYS A O 1
ATOM 801 N N . LEU A 1 103 ? 9.699 -3.912 0.104 1.00 91.38 103 LEU A N 1
ATOM 802 C CA . LEU A 1 103 ? 8.380 -3.299 -0.081 1.00 91.38 103 LEU A CA 1
ATOM 803 C C . LEU A 1 103 ? 8.394 -2.276 -1.230 1.00 91.38 103 LEU A C 1
ATOM 805 O O . LEU A 1 103 ? 7.498 -2.300 -2.079 1.00 91.38 103 LEU A O 1
ATOM 809 N N . ALA A 1 104 ? 9.475 -1.490 -1.328 1.00 86.75 104 ALA A N 1
ATOM 810 C CA . ALA A 1 104 ? 9.690 -0.454 -2.348 1.00 86.75 104 ALA A CA 1
ATOM 811 C C . ALA A 1 104 ? 9.537 -0.962 -3.794 1.00 86.75 104 ALA A C 1
ATOM 813 O O . ALA A 1 104 ? 9.115 -0.233 -4.690 1.00 86.75 104 ALA A O 1
ATOM 814 N N . LYS A 1 105 ? 9.823 -2.252 -4.038 1.00 87.31 105 LYS A N 1
ATOM 815 C CA . LYS A 1 105 ? 9.666 -2.875 -5.366 1.00 87.31 105 LYS A CA 1
ATOM 816 C C . LYS A 1 105 ? 8.224 -2.858 -5.873 1.00 87.31 105 LYS A C 1
ATOM 818 O O . LYS A 1 105 ? 8.006 -2.967 -7.075 1.00 87.31 105 LYS A O 1
ATOM 823 N N . THR A 1 106 ? 7.261 -2.787 -4.961 1.00 87.62 106 THR A N 1
ATOM 824 C CA . THR A 1 106 ? 5.827 -2.887 -5.261 1.00 87.62 106 THR A CA 1
ATOM 825 C C . THR A 1 106 ? 5.072 -1.594 -5.008 1.00 87.62 106 THR A C 1
ATOM 827 O O . THR A 1 106 ? 4.156 -1.286 -5.766 1.00 87.62 106 THR A O 1
ATOM 830 N N . SER A 1 107 ? 5.475 -0.822 -4.001 1.00 86.88 107 SER A N 1
ATOM 831 C CA . SER A 1 107 ? 4.893 0.490 -3.706 1.00 86.88 107 SER A CA 1
ATOM 832 C C . SER A 1 107 ? 5.371 1.588 -4.654 1.00 86.88 107 SER A C 1
ATOM 834 O O . SER A 1 107 ? 4.659 2.566 -4.834 1.00 86.88 107 SER A O 1
ATOM 836 N N . LEU A 1 108 ? 6.529 1.415 -5.308 1.00 88.56 108 LEU A N 1
ATOM 837 C CA . LEU A 1 108 ? 7.069 2.346 -6.307 1.00 88.56 108 LEU A CA 1
ATOM 838 C C . LEU A 1 108 ? 7.218 3.795 -5.800 1.00 88.56 108 LEU A C 1
ATOM 840 O O . LEU A 1 108 ? 7.070 4.731 -6.581 1.00 88.56 108 LEU A O 1
ATOM 844 N N . GLY A 1 109 ? 7.541 3.979 -4.516 1.00 87.00 109 GLY A N 1
ATOM 845 C CA . GLY A 1 109 ? 7.734 5.292 -3.897 1.00 87.00 109 GLY A CA 1
ATOM 846 C C . GLY A 1 109 ? 6.511 5.826 -3.149 1.00 87.00 109 GLY A C 1
ATOM 847 O O . GLY A 1 109 ? 6.654 6.786 -2.393 1.00 87.00 109 GLY A O 1
ATOM 848 N N . ALA A 1 110 ? 5.345 5.182 -3.277 1.00 89.12 110 ALA A N 1
ATOM 849 C CA . ALA A 1 110 ? 4.126 5.564 -2.560 1.00 89.12 110 ALA A CA 1
ATOM 850 C C . ALA A 1 110 ? 4.303 5.575 -1.029 1.00 89.12 110 ALA A C 1
ATOM 852 O O . ALA A 1 110 ? 3.663 6.353 -0.328 1.00 89.12 110 ALA A O 1
ATOM 853 N N . GLU A 1 111 ? 5.211 4.756 -0.493 1.00 89.88 111 GLU A N 1
ATOM 854 C CA . GLU A 1 111 ? 5.555 4.712 0.930 1.00 89.88 111 GLU A CA 1
ATOM 855 C C . GLU A 1 111 ? 6.218 5.991 1.466 1.00 89.88 111 GLU A C 1
ATOM 857 O O . GLU A 1 111 ? 6.259 6.193 2.679 1.00 89.88 111 GLU A O 1
ATOM 862 N N . GLY A 1 112 ? 6.757 6.831 0.576 1.00 89.06 112 GLY A N 1
ATOM 863 C CA . GLY A 1 112 ? 7.326 8.135 0.918 1.00 89.06 112 GLY A CA 1
ATOM 864 C C . GLY A 1 112 ? 6.316 9.283 0.864 1.00 89.06 112 GLY A C 1
ATOM 865 O O . GLY A 1 112 ? 6.656 10.392 1.265 1.00 89.06 112 GLY A O 1
ATOM 866 N N . VAL A 1 113 ? 5.104 9.028 0.360 1.00 87.81 113 VAL A N 1
ATOM 867 C CA . VAL A 1 113 ? 4.058 10.041 0.147 1.00 87.81 113 VAL A CA 1
ATOM 868 C C . VAL A 1 113 ? 2.853 9.787 1.051 1.00 87.81 113 VAL A C 1
ATOM 870 O O . VAL A 1 113 ? 2.353 10.716 1.678 1.00 87.81 113 VAL A O 1
ATOM 873 N N . VAL A 1 114 ? 2.395 8.536 1.147 1.00 90.38 114 VAL A N 1
ATOM 874 C CA . VAL A 1 114 ? 1.245 8.158 1.980 1.00 90.38 114 VAL A CA 1
ATOM 875 C C . VAL A 1 114 ? 1.655 8.151 3.452 1.00 90.38 114 VAL A C 1
ATOM 877 O O . VAL A 1 114 ? 2.595 7.446 3.827 1.00 90.38 114 VAL A O 1
ATOM 880 N N . GLY A 1 115 ? 0.935 8.895 4.298 1.00 92.25 115 GLY A N 1
ATOM 881 C CA . GLY A 1 115 ? 1.137 8.874 5.747 1.00 92.25 115 GLY A CA 1
ATOM 882 C C . GLY A 1 115 ? 0.942 7.464 6.306 1.00 92.25 115 GLY A C 1
ATOM 883 O O . GLY A 1 115 ? 0.012 6.757 5.919 1.00 92.25 115 GLY A O 1
ATOM 884 N N . TRP A 1 116 ? 1.822 7.010 7.198 1.00 96.06 116 TRP A N 1
ATOM 885 C CA . TRP A 1 116 ? 1.672 5.697 7.822 1.00 96.06 116 TRP A CA 1
ATOM 886 C C . TRP A 1 116 ? 2.229 5.650 9.244 1.00 96.06 116 TRP A C 1
ATOM 888 O O . TRP A 1 116 ? 3.037 6.480 9.656 1.00 96.06 116 TRP A O 1
ATOM 898 N N . SER A 1 117 ? 1.777 4.668 10.023 1.00 97.38 117 SER A N 1
ATOM 899 C CA . SER A 1 117 ? 2.299 4.402 11.369 1.00 97.38 117 SER A CA 1
ATOM 900 C C . SER A 1 117 ? 2.158 2.930 11.734 1.00 97.38 117 SER A C 1
ATOM 902 O O . SER A 1 117 ? 1.159 2.308 11.368 1.00 97.38 117 SER A O 1
ATOM 904 N N . GLN A 1 118 ? 3.111 2.397 12.496 1.00 97.69 118 GLN A N 1
ATOM 905 C CA . GLN A 1 118 ? 3.066 1.026 12.999 1.00 97.69 118 GLN A CA 1
ATOM 906 C C . GLN A 1 118 ? 2.425 0.960 14.390 1.00 97.69 118 GLN A C 1
ATOM 908 O O . GLN A 1 118 ? 2.721 1.785 15.253 1.00 97.69 118 GLN A O 1
ATOM 913 N N . HIS A 1 119 ? 1.580 -0.049 14.619 1.00 97.81 119 HIS A N 1
ATOM 914 C CA . HIS A 1 119 ? 0.969 -0.332 15.923 1.00 97.81 119 HIS A CA 1
ATOM 915 C C . HIS A 1 119 ? 1.010 -1.832 16.216 1.00 97.81 119 HIS A C 1
ATOM 917 O O . HIS A 1 119 ? 0.792 -2.651 15.332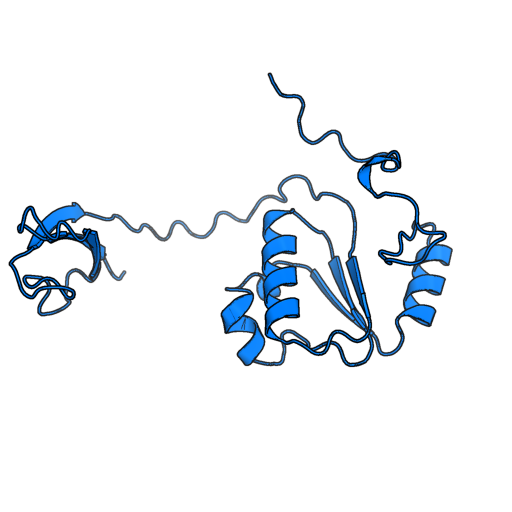 1.00 97.81 119 HIS A O 1
ATOM 923 N N . ASN A 1 120 ? 1.241 -2.227 17.465 1.00 97.31 120 ASN A N 1
ATOM 924 C CA . ASN A 1 120 ? 1.339 -3.655 17.795 1.00 97.31 120 ASN A CA 1
ATOM 925 C C . ASN A 1 120 ? -0.019 -4.371 17.806 1.00 97.31 120 ASN A C 1
ATOM 927 O O . ASN A 1 120 ? -0.074 -5.562 17.518 1.00 97.31 120 ASN A O 1
ATOM 931 N N . ASN A 1 121 ? -1.103 -3.663 18.133 1.00 95.88 121 ASN A N 1
ATOM 932 C CA . ASN A 1 121 ? -2.430 -4.247 18.297 1.00 95.88 121 ASN A CA 1
ATOM 933 C C . ASN A 1 121 ? -3.482 -3.424 17.541 1.00 95.88 121 ASN A C 1
ATOM 935 O O . ASN A 1 121 ? -3.738 -2.267 17.881 1.00 95.88 121 ASN A O 1
ATOM 939 N N . ALA A 1 122 ? -4.089 -4.035 16.523 1.00 95.50 122 ALA A N 1
ATOM 940 C CA . ALA A 1 122 ? -5.156 -3.424 15.739 1.00 95.50 122 ALA A CA 1
ATOM 941 C C . ALA A 1 122 ? -6.400 -3.106 16.571 1.00 95.50 122 ALA A C 1
ATOM 943 O O . ALA A 1 122 ? -7.033 -2.081 16.339 1.00 95.50 122 ALA A O 1
ATOM 944 N N . LEU A 1 123 ? -6.745 -3.956 17.543 1.00 95.50 123 LEU A N 1
ATOM 945 C CA . LEU A 1 123 ? -7.952 -3.785 18.348 1.00 95.50 123 LEU A CA 1
ATOM 946 C C . LEU A 1 123 ? -7.832 -2.578 19.280 1.00 95.50 123 LEU A C 1
ATOM 948 O O . LEU A 1 123 ? -8.748 -1.761 19.333 1.00 95.50 123 LEU A O 1
ATOM 952 N N . ASP A 1 124 ? -6.690 -2.429 19.954 1.00 97.00 124 ASP A N 1
ATOM 953 C CA . ASP A 1 124 ? -6.432 -1.278 20.831 1.00 97.00 124 ASP A CA 1
ATOM 954 C C . ASP A 1 124 ? -6.462 0.028 20.025 1.00 97.00 124 ASP A C 1
ATOM 956 O O . ASP A 1 124 ? -7.058 1.025 20.440 1.00 97.00 124 ASP A O 1
ATOM 960 N N . LEU A 1 125 ? -5.857 0.014 18.831 1.00 96.88 125 LEU A N 1
ATOM 961 C CA . LEU A 1 125 ? -5.893 1.147 17.914 1.00 96.88 125 LEU A CA 1
ATOM 962 C C . LEU A 1 125 ? -7.324 1.461 17.459 1.00 96.88 125 LEU A C 1
ATOM 964 O O . LEU A 1 125 ? -7.733 2.619 17.502 1.00 96.88 125 LEU A O 1
ATOM 968 N N . ALA A 1 126 ? -8.082 0.449 17.043 1.00 95.44 126 ALA A N 1
ATOM 969 C CA . ALA A 1 126 ? -9.460 0.603 16.596 1.00 95.44 126 ALA A CA 1
ATOM 970 C C . ALA A 1 126 ? -10.349 1.187 17.704 1.00 95.44 126 ALA A C 1
ATOM 972 O O . ALA A 1 126 ? -11.101 2.125 17.45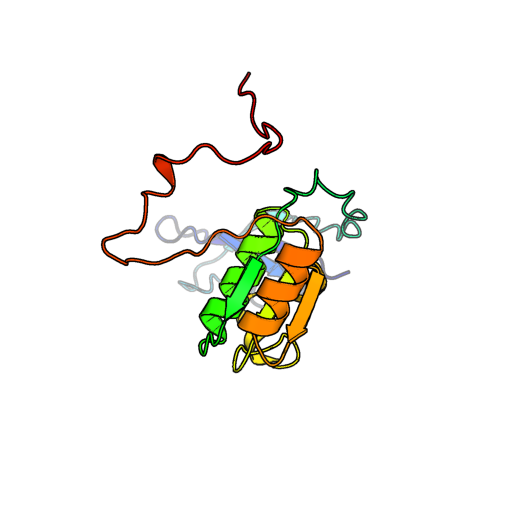3 1.00 95.44 126 ALA A O 1
ATOM 973 N N . GLN A 1 12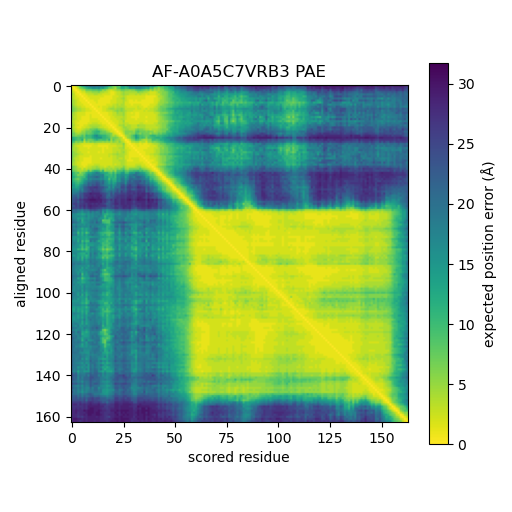7 ? -10.219 0.697 18.940 1.00 95.69 127 GLN A N 1
ATOM 974 C CA . GLN A 1 127 ? -10.939 1.230 20.100 1.00 95.69 127 GLN A CA 1
ATOM 975 C C . GLN A 1 127 ? -10.588 2.694 20.370 1.00 95.69 127 GLN A C 1
ATOM 977 O O . GLN A 1 127 ? -11.482 3.503 20.620 1.00 95.69 127 GLN A O 1
ATOM 982 N N . ARG A 1 128 ? -9.303 3.056 20.279 1.00 96.44 128 ARG A N 1
ATOM 983 C CA . ARG A 1 128 ? -8.865 4.448 20.419 1.00 96.44 128 ARG A CA 1
ATOM 984 C C . ARG A 1 128 ? -9.472 5.342 19.337 1.00 96.44 128 ARG A C 1
ATOM 986 O O . ARG A 1 128 ? -10.032 6.379 19.667 1.00 96.44 128 ARG A O 1
ATOM 993 N N . LEU A 1 129 ? -9.412 4.922 18.072 1.00 93.25 129 LEU A N 1
ATOM 994 C CA . LEU A 1 129 ? -9.977 5.668 16.942 1.00 93.25 129 LEU A CA 1
ATOM 995 C C . LEU A 1 129 ? -11.498 5.844 17.080 1.00 93.25 129 LEU A C 1
ATOM 997 O O . LEU A 1 129 ? -12.013 6.936 16.854 1.00 93.25 129 LEU A O 1
ATOM 1001 N N . LEU A 1 130 ? -12.218 4.807 17.516 1.00 93.12 130 LEU A N 1
ATOM 1002 C CA . LEU A 1 130 ? -13.645 4.909 17.840 1.00 93.12 130 LEU A CA 1
ATOM 1003 C C . LEU A 1 130 ? -13.900 5.926 18.966 1.00 93.12 130 LEU A C 1
ATOM 1005 O O . LEU A 1 130 ? -14.821 6.734 18.867 1.00 93.12 130 LEU A O 1
ATOM 1009 N N . GLY A 1 131 ? -13.067 5.933 20.013 1.00 93.75 131 GLY A N 1
ATOM 1010 C CA . GLY A 1 131 ? -13.131 6.914 21.104 1.00 93.75 131 GLY A CA 1
ATOM 1011 C C . GLY A 1 131 ? -12.850 8.359 20.667 1.00 93.75 131 GLY A C 1
ATOM 1012 O O . GLY A 1 131 ? -13.343 9.295 21.290 1.00 93.75 131 GLY A O 1
ATOM 1013 N N . GLU A 1 132 ? -12.116 8.542 19.569 1.00 92.75 132 GLU A N 1
ATOM 1014 C CA . GLU A 1 132 ? -11.873 9.834 18.908 1.00 92.75 132 GLU A CA 1
ATOM 1015 C C . GLU A 1 132 ? -13.042 10.266 17.995 1.00 92.75 132 GLU A C 1
ATOM 1017 O O . GLU A 1 132 ? -12.959 11.295 17.328 1.00 92.75 132 GLU A O 1
ATOM 1022 N N . GLY A 1 133 ? -14.141 9.503 17.959 1.00 89.00 133 GLY A N 1
ATOM 1023 C CA . GLY A 1 133 ? -15.328 9.803 17.154 1.00 89.00 133 GLY A CA 1
ATOM 1024 C C . GLY A 1 133 ? -15.231 9.348 15.697 1.00 89.00 133 GLY A C 1
ATOM 1025 O O . GLY A 1 133 ? -16.061 9.742 14.879 1.00 89.00 133 GLY A O 1
ATOM 1026 N N . ARG A 1 134 ? -14.235 8.522 15.350 1.00 88.25 134 ARG A N 1
ATOM 1027 C CA . ARG A 1 134 ? -14.126 7.922 14.014 1.00 88.25 134 ARG A CA 1
ATOM 1028 C C . ARG A 1 134 ? -15.191 6.842 13.841 1.00 88.25 134 ARG A C 1
ATOM 1030 O O . ARG A 1 134 ? -15.550 6.148 14.789 1.00 88.25 134 ARG A O 1
ATOM 1037 N N . GLN A 1 135 ? -15.614 6.625 12.602 1.00 88.25 135 GLN A N 1
ATOM 1038 C CA . GLN A 1 135 ? -16.397 5.452 12.233 1.00 88.25 135 GLN A CA 1
ATOM 1039 C C . GLN A 1 135 ? -15.475 4.358 11.693 1.00 88.25 135 GLN A C 1
ATOM 1041 O O . GLN A 1 135 ? -14.606 4.628 10.867 1.00 88.25 135 GLN A O 1
ATOM 1046 N N . LEU A 1 136 ? -15.678 3.119 12.142 1.00 90.00 136 LEU A N 1
ATOM 1047 C CA . LEU A 1 136 ? -14.898 1.968 11.698 1.00 90.00 136 LEU A CA 1
ATOM 1048 C C . LEU A 1 136 ? -15.739 1.064 10.797 1.00 90.00 136 LEU A C 1
ATOM 1050 O O . LEU A 1 136 ? -16.855 0.695 11.154 1.00 90.00 136 LEU A O 1
ATOM 1054 N N . TRP A 1 137 ? -15.180 0.698 9.646 1.00 90.69 137 TRP A N 1
ATOM 1055 C CA . TRP A 1 137 ? -15.766 -0.254 8.707 1.00 90.69 137 TRP A CA 1
ATOM 1056 C C . TRP A 1 137 ? -14.823 -1.446 8.586 1.00 90.69 137 TRP A C 1
AT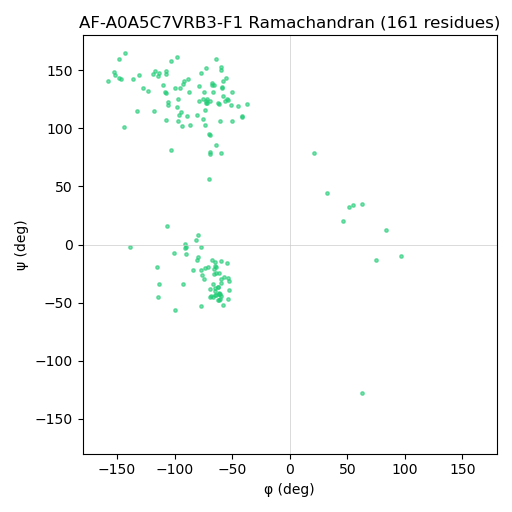OM 1058 O O . TRP A 1 137 ? -13.692 -1.303 8.123 1.00 90.69 137 TRP A O 1
ATOM 1068 N N . ALA A 1 138 ? -15.277 -2.615 9.032 1.00 91.38 138 ALA A N 1
ATOM 1069 C CA . ALA A 1 138 ? -14.536 -3.857 8.867 1.00 91.38 138 ALA A CA 1
ATOM 1070 C C . ALA A 1 138 ? -14.886 -4.487 7.514 1.00 91.38 138 ALA A C 1
ATOM 1072 O O . ALA A 1 138 ? -16.060 -4.615 7.170 1.00 91.38 138 ALA A O 1
ATOM 1073 N N . LEU A 1 139 ? -13.864 -4.877 6.753 1.00 91.38 139 LEU A N 1
ATOM 1074 C CA . LEU A 1 139 ? -14.032 -5.632 5.515 1.00 91.38 139 LEU A CA 1
ATOM 1075 C C . LEU A 1 139 ? -13.850 -7.116 5.821 1.00 91.38 139 LEU A C 1
ATOM 1077 O O . LEU A 1 139 ? -12.743 -7.549 6.133 1.00 91.38 139 LEU A O 1
ATOM 1081 N N . ASP A 1 140 ? -14.937 -7.874 5.720 1.00 89.69 140 ASP A N 1
ATOM 1082 C CA . ASP A 1 140 ? -14.967 -9.310 5.985 1.00 89.69 140 ASP A CA 1
ATOM 1083 C C . ASP A 1 140 ? -15.913 -10.017 5.000 1.00 89.69 140 ASP A C 1
ATOM 1085 O O . ASP A 1 140 ? -16.714 -9.382 4.311 1.00 89.69 140 ASP A O 1
ATOM 1089 N N . VAL A 1 141 ? -15.795 -11.338 4.922 1.00 89.75 141 VAL A N 1
ATOM 1090 C CA . VAL A 1 141 ? -16.630 -12.245 4.123 1.00 89.75 141 VAL A CA 1
ATOM 1091 C C . VAL A 1 141 ? -17.592 -13.063 4.993 1.00 89.75 141 VAL A C 1
ATOM 1093 O O . VAL A 1 141 ? -18.132 -14.068 4.534 1.00 89.75 141 VAL A O 1
ATOM 1096 N N . ASP A 1 142 ? -17.787 -12.648 6.245 1.00 92.50 142 ASP A N 1
ATOM 1097 C CA . ASP A 1 142 ? -18.732 -13.250 7.184 1.00 92.50 142 ASP A CA 1
ATOM 1098 C C . ASP A 1 142 ? -20.184 -13.209 6.669 1.00 92.50 142 ASP A C 1
ATOM 1100 O O . ASP A 1 142 ? -20.573 -12.321 5.909 1.00 92.50 142 ASP A O 1
ATOM 1104 N N . GLU A 1 143 ? -21.014 -14.159 7.101 1.00 91.25 143 GLU A N 1
ATOM 1105 C CA . GLU A 1 143 ? -22.414 -14.257 6.666 1.00 91.25 143 GLU A CA 1
ATOM 1106 C C . GLU A 1 143 ? -23.288 -13.078 7.122 1.00 91.25 143 GLU A C 1
ATOM 1108 O O . GLU A 1 143 ? -24.322 -12.795 6.513 1.00 91.25 143 GLU A O 1
ATOM 1113 N N . HIS A 1 144 ? -22.869 -12.361 8.165 1.00 90.56 144 HIS A N 1
ATOM 1114 C CA . HIS A 1 144 ? -23.529 -11.154 8.647 1.00 90.56 144 HIS A CA 1
ATOM 1115 C C . HIS A 1 144 ? -22.984 -9.873 8.000 1.00 90.56 144 HIS A C 1
ATOM 1117 O O . HIS A 1 144 ? -23.500 -8.783 8.273 1.00 90.56 144 HIS A O 1
ATOM 1123 N N . ALA A 1 145 ? -21.961 -9.973 7.143 1.00 91.19 145 ALA A N 1
ATOM 1124 C CA . ALA A 1 145 ? -21.411 -8.826 6.440 1.00 91.19 145 ALA A CA 1
ATOM 1125 C C . ALA A 1 145 ? -22.425 -8.265 5.432 1.00 91.19 145 ALA A C 1
ATOM 1127 O O . ALA A 1 145 ? -23.086 -8.988 4.682 1.00 91.19 145 ALA A O 1
ATOM 1128 N N . GLN A 1 146 ? -22.532 -6.939 5.387 1.00 90.81 146 GLN A N 1
ATOM 1129 C CA . GLN A 1 146 ? -23.331 -6.253 4.377 1.00 90.81 146 GLN A CA 1
ATOM 1130 C C . GLN A 1 146 ? -22.474 -5.977 3.142 1.00 90.81 146 GLN A C 1
ATOM 1132 O O . GLN A 1 146 ? -21.298 -5.631 3.250 1.00 90.81 146 GLN A O 1
ATOM 1137 N N . SER A 1 147 ? -23.071 -6.106 1.953 1.00 89.50 147 SER A N 1
ATOM 1138 C CA . SER A 1 147 ? -22.393 -5.756 0.702 1.00 89.50 147 SER A CA 1
ATOM 1139 C C . SER A 1 147 ? -21.954 -4.297 0.739 1.00 89.50 147 SER A C 1
ATOM 1141 O O . SER A 1 147 ? -22.789 -3.417 0.936 1.00 89.50 147 SER A O 1
ATOM 1143 N N . LEU A 1 148 ? -20.675 -4.032 0.459 1.00 86.12 148 LEU A N 1
ATOM 1144 C CA . LEU A 1 148 ? -20.124 -2.675 0.385 1.00 86.12 148 LEU A CA 1
ATOM 1145 C C . LEU A 1 148 ? -20.922 -1.768 -0.569 1.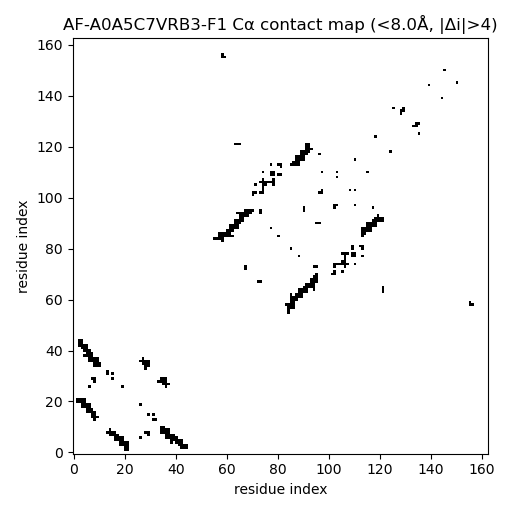00 86.12 148 LEU A C 1
ATOM 1147 O O . LEU A 1 148 ? -21.045 -0.575 -0.331 1.00 86.12 148 LEU A O 1
ATOM 1151 N N . PHE A 1 149 ? -21.503 -2.340 -1.627 1.00 88.19 149 PHE A N 1
ATOM 1152 C CA . PHE A 1 149 ? -22.300 -1.607 -2.616 1.00 88.19 149 PHE A CA 1
ATOM 1153 C C . PHE A 1 149 ? -23.735 -1.308 -2.165 1.00 88.19 149 PHE A C 1
ATOM 1155 O O . PHE A 1 149 ? -24.446 -0.579 -2.851 1.00 88.19 149 PHE A O 1
ATOM 1162 N N . ALA A 1 150 ? -24.179 -1.902 -1.057 1.00 87.31 150 ALA A N 1
ATOM 1163 C CA . ALA A 1 150 ? -25.509 -1.699 -0.491 1.00 87.31 150 ALA A CA 1
ATOM 1164 C C . ALA A 1 150 ? -25.510 -0.717 0.691 1.00 87.31 150 ALA A C 1
ATOM 1166 O O . ALA A 1 150 ? -26.584 -0.372 1.177 1.00 87.31 150 ALA A O 1
ATOM 1167 N N . VAL A 1 151 ? -24.336 -0.278 1.158 1.00 81.25 151 VAL A N 1
ATOM 1168 C CA . VAL A 1 151 ? -24.218 0.672 2.270 1.00 81.25 151 VAL A CA 1
ATOM 1169 C C . VAL A 1 151 ? -23.980 2.075 1.721 1.00 81.25 151 VAL A C 1
ATOM 1171 O O . VAL A 1 151 ? -23.152 2.272 0.832 1.00 81.25 151 VAL A O 1
ATOM 1174 N N . GLU A 1 152 ? -24.691 3.065 2.257 1.00 75.06 152 GLU A N 1
ATOM 1175 C CA . GLU A 1 152 ? -24.406 4.468 1.961 1.00 75.06 152 GLU A CA 1
ATOM 1176 C C . GLU A 1 152 ? -23.111 4.889 2.674 1.00 75.06 152 GLU A C 1
ATOM 1178 O O . GLU A 1 152 ? -23.014 4.737 3.898 1.00 75.06 152 GLU A O 1
ATOM 1183 N N . PRO A 1 153 ? -22.096 5.398 1.950 1.00 67.25 153 PRO A N 1
ATOM 1184 C CA . PRO A 1 153 ? -20.891 5.890 2.593 1.00 67.25 153 PRO A CA 1
ATOM 1185 C C . PRO A 1 153 ? -21.234 7.125 3.447 1.00 67.25 153 PRO A C 1
ATOM 1187 O O . PRO A 1 153 ? -21.980 7.995 2.987 1.00 67.25 153 PRO A O 1
ATOM 1190 N N . PRO A 1 154 ? -20.692 7.238 4.670 1.00 61.84 154 PRO A N 1
ATOM 1191 C CA . PRO A 1 154 ? -20.985 8.355 5.556 1.00 61.84 154 PRO A CA 1
ATOM 1192 C C . PRO A 1 154 ? -20.289 9.605 5.017 1.00 61.84 154 PRO A C 1
ATOM 1194 O O . PRO A 1 154 ? -19.077 9.570 4.826 1.00 61.84 154 PRO A O 1
ATOM 1197 N N . ASP A 1 155 ? -21.057 10.665 4.729 1.00 59.97 155 ASP A N 1
ATOM 1198 C CA . ASP A 1 155 ? -20.604 11.999 4.289 1.00 59.97 155 ASP A CA 1
ATOM 1199 C C . ASP A 1 155 ? -19.317 12.008 3.439 1.00 59.97 155 ASP A C 1
ATOM 1201 O O . ASP A 1 155 ? -18.413 12.825 3.628 1.00 59.97 155 ASP A O 1
ATOM 1205 N N . ALA A 1 156 ? -19.219 11.096 2.467 1.00 52.16 156 ALA A N 1
ATOM 1206 C CA . ALA A 1 156 ? -18.100 11.108 1.541 1.00 52.16 156 ALA A CA 1
ATOM 1207 C C . ALA A 1 156 ? -18.211 12.376 0.678 1.00 52.16 156 ALA A C 1
ATOM 1209 O O . ALA A 1 156 ? -19.289 12.638 0.122 1.00 52.16 156 ALA A O 1
ATOM 1210 N N . PRO A 1 157 ? -17.134 13.171 0.510 1.00 45.62 157 PRO A N 1
ATOM 1211 C CA . PRO A 1 157 ? -17.145 14.223 -0.491 1.00 45.62 157 PRO A CA 1
ATOM 1212 C C . PRO A 1 157 ? -17.523 13.577 -1.827 1.00 45.62 157 PRO A C 1
ATOM 1214 O O . PRO A 1 157 ? -16.920 12.590 -2.248 1.00 45.62 157 PRO A O 1
ATOM 1217 N N . ARG A 1 158 ? -18.581 14.090 -2.468 1.00 43.34 158 ARG A N 1
ATOM 1218 C CA . ARG A 1 158 ? -19.033 13.631 -3.788 1.00 43.34 158 ARG A CA 1
ATOM 1219 C C . ARG A 1 158 ? -17.937 13.949 -4.801 1.00 43.34 158 ARG A C 1
ATOM 1221 O O . ARG A 1 158 ? -17.956 15.007 -5.419 1.00 43.34 158 ARG A O 1
ATOM 1228 N N . LEU A 1 159 ? -16.961 13.058 -4.935 1.00 44.59 159 LEU A N 1
ATOM 1229 C CA . LEU A 1 159 ? -15.738 13.336 -5.688 1.00 44.59 159 LEU A CA 1
ATOM 1230 C C . LEU A 1 159 ? -15.901 13.259 -7.203 1.00 44.59 159 LEU A C 1
ATOM 1232 O O . LEU A 1 159 ? -14.973 13.597 -7.921 1.00 44.59 159 LEU A O 1
ATOM 1236 N N . TYR A 1 160 ? -17.081 12.910 -7.707 1.00 39.47 160 TYR A N 1
ATOM 1237 C CA . TYR A 1 160 ? -17.386 13.014 -9.128 1.00 39.47 160 TYR A CA 1
ATOM 1238 C C . TYR A 1 160 ? -18.846 13.428 -9.321 1.00 39.47 160 TYR A C 1
ATOM 1240 O O . TYR A 1 160 ? -19.758 12.608 -9.234 1.00 39.47 160 TYR A O 1
ATOM 1248 N N . GLN A 1 161 ? -19.079 14.709 -9.615 1.00 33.28 161 GLN A N 1
ATOM 1249 C CA . GLN A 1 161 ? -20.194 15.074 -10.486 1.00 33.28 161 GLN A CA 1
ATOM 1250 C C . GLN A 1 161 ? -19.652 14.985 -11.909 1.00 33.28 161 GLN A C 1
ATOM 1252 O O . GLN A 1 161 ? -18.872 15.839 -12.325 1.00 33.28 161 GLN A O 1
ATOM 1257 N N . ALA A 1 162 ? -19.994 13.915 -12.624 1.00 31.72 162 ALA A N 1
ATOM 1258 C CA . ALA A 1 162 ? -19.743 13.870 -14.057 1.00 31.72 162 ALA A CA 1
ATOM 1259 C C . ALA A 1 162 ? -20.550 15.010 -14.702 1.00 31.72 162 ALA A C 1
ATOM 1261 O O . ALA A 1 162 ? -21.765 15.077 -14.500 1.00 31.72 162 ALA A O 1
ATOM 1262 N N . GLN A 1 163 ? -19.866 15.928 -15.389 1.00 37.84 163 GLN A N 1
ATOM 1263 C CA . GLN A 1 163 ? -20.506 16.841 -16.339 1.00 37.84 163 GLN A CA 1
ATOM 1264 C C . GLN A 1 163 ? -20.813 16.097 -17.635 1.00 37.84 163 GLN A C 1
ATOM 1266 O O . GLN A 1 163 ? -19.974 15.254 -18.031 1.00 37.84 163 GLN A O 1
#

Sequence (163 aa):
MNRYQIRQCTSDACRLRFPMPEDALPGEQCPKCGARTQLVAESPIHFESIPEMRPQQEIGFDVLLDNLRSLFNVGSIFRSAEGAGLHHLYLCGITPTPENPKLAKTSLGAEGVVGWSQHNNALDLAQRLLGEGRQLWALDVDEHAQSLFAVEPPDAPRLYQAQ

InterPro domains:
  IPR001537 tRNA/rRNA methyltransferase, SpoU type [PF00588] (63-149)
  IPR029026 tRNA (guanine-N1-)-methyltransferase, N-terminal [G3DSA:3.40.1280.10] (43-159)
  IPR029028 Alpha/beta knot methyltransferases [SSF75217] (47-155)

Solvent-accessible surface area (backbone atoms only — not comparable to full-atom values): 9970 Å² total; per-residue (Å²): 132,85,54,36,28,31,33,26,29,68,44,86,92,67,50,55,68,48,79,40,53,71,85,48,82,67,67,52,42,28,94,87,76,61,43,50,37,42,83,77,41,79,41,84,68,68,79,61,69,77,65,81,75,67,80,64,73,60,42,91,51,68,49,80,42,67,55,44,76,51,48,62,58,50,12,42,47,34,36,49,33,49,79,57,29,37,53,38,38,37,34,8,49,69,25,71,55,79,87,42,74,74,24,50,79,49,15,72,59,23,68,82,71,38,43,69,49,81,41,76,49,50,64,64,50,49,54,51,44,45,74,72,71,49,86,88,82,85,90,72,89,54,93,86,53,73,59,75,88,77,54,81,75,80,90,62,78,79,86,72,79,83,128

Secondary structure (DSSP, 8-state):
---EEEEEES-TTT--EEEEETT-TTTTB-TTT--BEEEEEEE---------------B---EEEES---HHHHHHHHHHHHHTTB-EEEEETTPPPTTSTTTHHHHTTGGGTSEEEEES-HHHHHHHHHHTT---------TTPPPGGGSPPTT--------

pLDDT: mean 83.04, std 17.16, range [31.72, 98.25]

Radius of gyration: 22.6 Å; Cα contacts (8 Å, |Δi|>4): 223; chains: 1; bounding box: 50×34×61 Å